Protein AF-A0A164MTR6-F1 (afdb_monomer)

Nearest PDB structures (foldseek):
  8bqs-assembly1_Dc  TM=1.940E-01  e=1.938E+00  Tetrahymena thermophila SB210
  8ux9-assembly1_B  TM=2.245E-01  e=4.369E+00  Escherichia coli B185
  7w5z-assembly1_c3  TM=2.120E-01  e=4.907E+00  Tetrahymena thermophila

pLDDT: mean 72.8, std 17.01, range [29.47, 95.06]

Secondary structure (DSSP, 8-state):
----TT---HHHHHHHHHHHHH--HHHHHHHHHTTPPPPPP--TTS-HHHHHHHHHHHHHHHHT-TTSSSPPGGGSSSS---HHHHHHHHHHHHHHHHHHHHHHHHHHHHHHHHHH-TT-EEEEEEETTTTEEEEEEET-SSHHHHHHHHHHHHHHHHHTT-

Solvent-accessible surface area (backbone atoms only — not comparable to full-atom values): 9786 Å² total; per-residue (Å²): 136,84,85,69,83,82,71,61,50,63,60,53,74,66,44,43,65,56,47,48,72,71,58,50,68,69,58,34,51,52,25,46,77,69,76,42,71,55,75,71,95,61,59,88,91,50,54,69,68,56,49,53,50,46,53,51,52,43,52,55,61,45,54,73,43,83,90,68,70,83,62,63,83,70,68,82,47,97,63,89,87,47,74,57,59,55,50,49,56,51,52,54,48,50,53,55,51,51,53,53,48,53,51,51,51,49,54,52,31,51,52,51,50,40,70,77,38,76,81,66,47,71,44,77,43,69,40,83,91,73,77,45,81,41,77,41,52,37,88,48,86,47,76,68,38,50,49,53,33,52,50,51,49,52,50,37,30,60,75,65,73,102

Organism: NCBI:txid1314777

Foldseek 3Di:
DDPDPPPPLVLCVPQVVVCQVLDDVVLQVVCVVVVHQGQDDDDPPDDSVVRLVSLVVSLVVRQVDPPRPDRQPPPVDPDDPDSNSSSVSSSVVVVVSSVVVVVVLQVQLVVVVCVVPVPWDKDWDQPPVVRDIDIFTPVDPDPVSSVVRVVSSVVSCVVVVD

Structure (mmCIF, N/CA/C/O backbone):
data_AF-A0A164MTR6-F1
#
_entry.id   AF-A0A164MTR6-F1
#
loop_
_atom_site.group_PDB
_atom_site.id
_atom_site.type_symbol
_atom_site.label_atom_id
_atom_site.label_alt_id
_atom_site.label_comp_id
_atom_site.label_asym_id
_atom_site.label_entity_id
_atom_site.label_seq_id
_atom_site.pdbx_PDB_ins_code
_atom_site.Cartn_x
_atom_site.Cartn_y
_atom_site.Cartn_z
_atom_site.occupancy
_atom_site.B_iso_or_equiv
_atom_site.auth_seq_id
_atom_site.auth_comp_id
_atom_site.auth_asym_id
_atom_site.auth_atom_id
_atom_site.pdbx_PDB_model_num
ATOM 1 N N . MET A 1 1 ? 27.091 -0.867 -30.595 1.00 34.88 1 MET A N 1
ATOM 2 C CA . MET A 1 1 ? 27.312 -0.744 -29.137 1.00 34.88 1 MET A CA 1
ATOM 3 C C . MET A 1 1 ? 26.240 -1.537 -28.415 1.00 34.88 1 MET A C 1
ATOM 5 O O . MET A 1 1 ? 25.059 -1.253 -28.569 1.00 34.88 1 MET A O 1
ATOM 9 N N . SER A 1 2 ? 26.660 -2.585 -27.719 1.00 29.47 2 SER A N 1
ATOM 10 C CA . SER A 1 2 ? 25.803 -3.609 -27.125 1.00 29.47 2 SER A CA 1
ATOM 11 C C . SER A 1 2 ? 25.183 -3.101 -25.819 1.00 29.47 2 SER A C 1
ATOM 13 O O . SER A 1 2 ? 25.903 -2.764 -24.882 1.00 29.47 2 SER A O 1
ATOM 15 N N . PHE A 1 3 ? 23.852 -3.034 -25.737 1.00 36.69 3 PHE A N 1
ATOM 16 C CA . PHE A 1 3 ? 23.152 -2.783 -24.474 1.00 36.69 3 PHE A CA 1
ATOM 17 C C . PHE A 1 3 ? 23.269 -4.033 -23.592 1.00 36.69 3 PHE A C 1
ATOM 19 O O . PHE A 1 3 ? 22.535 -5.002 -23.771 1.00 36.69 3 PHE A O 1
ATOM 26 N N . ASN A 1 4 ? 24.215 -4.029 -22.653 1.00 35.16 4 ASN A N 1
ATOM 27 C CA . ASN A 1 4 ? 24.396 -5.130 -21.713 1.00 35.16 4 ASN A CA 1
ATOM 28 C C . ASN A 1 4 ? 23.150 -5.315 -20.827 1.00 35.16 4 ASN A C 1
ATOM 30 O O . ASN A 1 4 ? 22.786 -4.449 -20.028 1.00 35.16 4 ASN A O 1
ATOM 34 N N . PHE A 1 5 ? 22.550 -6.504 -20.924 1.00 38.69 5 PHE A N 1
ATOM 35 C CA . PHE A 1 5 ? 21.408 -7.020 -20.153 1.00 38.69 5 PHE A CA 1
ATOM 36 C C . PHE A 1 5 ? 21.639 -7.098 -18.620 1.00 38.69 5 PHE A C 1
ATOM 38 O O . PHE A 1 5 ? 20.735 -7.481 -17.876 1.00 38.69 5 PHE A O 1
ATOM 45 N N . HIS A 1 6 ? 22.819 -6.714 -18.115 1.00 40.09 6 HIS A N 1
ATOM 46 C CA . HIS A 1 6 ? 23.179 -6.750 -16.690 1.00 40.09 6 HIS A CA 1
ATOM 47 C C . HIS A 1 6 ? 22.591 -5.597 -15.855 1.00 40.09 6 HIS A C 1
ATOM 49 O O . HIS A 1 6 ? 22.573 -5.679 -14.628 1.00 40.09 6 HIS A O 1
ATOM 55 N N . HIS A 1 7 ? 22.017 -4.570 -16.489 1.00 45.62 7 HIS A N 1
ATOM 56 C CA . HIS A 1 7 ? 21.289 -3.489 -15.814 1.00 45.62 7 HIS A CA 1
ATOM 57 C C . HIS A 1 7 ? 19.799 -3.794 -15.656 1.00 45.62 7 HIS A C 1
ATOM 59 O O . HIS A 1 7 ? 18.928 -3.000 -16.015 1.00 45.62 7 HIS A O 1
ATOM 65 N N . PHE A 1 8 ? 19.471 -4.932 -15.052 1.00 52.44 8 PHE A N 1
ATOM 66 C CA . PHE A 1 8 ? 18.197 -4.987 -14.346 1.00 52.44 8 PHE A CA 1
ATOM 67 C C . PHE A 1 8 ? 18.242 -3.857 -13.304 1.00 52.44 8 PHE A C 1
ATOM 69 O O . PHE A 1 8 ? 19.228 -3.806 -12.563 1.00 52.44 8 PHE A O 1
ATOM 76 N N . PRO A 1 9 ? 17.271 -2.927 -13.215 1.00 64.31 9 PRO A N 1
ATOM 77 C CA . PRO A 1 9 ? 17.307 -1.937 -12.152 1.00 64.31 9 PRO A CA 1
ATOM 78 C C . PRO A 1 9 ? 17.291 -2.725 -10.845 1.00 64.31 9 PRO A C 1
ATOM 80 O O . PRO A 1 9 ? 16.289 -3.359 -10.526 1.00 64.31 9 PRO A O 1
ATOM 83 N N . GLN A 1 10 ? 18.407 -2.754 -10.119 1.00 71.25 10 GLN A N 1
ATOM 84 C CA . GLN A 1 10 ? 18.539 -3.465 -8.842 1.00 71.25 10 GLN A CA 1
ATOM 85 C C . GLN A 1 10 ? 17.362 -3.132 -7.911 1.00 71.25 10 GLN A C 1
ATOM 87 O O . GLN A 1 10 ? 16.819 -4.001 -7.237 1.00 71.25 10 GLN A O 1
ATOM 92 N N . VAL A 1 11 ? 16.894 -1.888 -8.015 1.00 74.31 11 VAL A N 1
ATOM 93 C CA . VAL A 1 11 ? 15.675 -1.356 -7.411 1.00 74.31 11 VAL A CA 1
ATOM 94 C C . VAL A 1 11 ? 14.438 -2.215 -7.704 1.00 74.31 11 VAL A C 1
ATOM 96 O O . VAL A 1 11 ? 13.713 -2.550 -6.781 1.00 74.31 11 VAL A O 1
ATOM 99 N N . LEU A 1 12 ? 14.184 -2.618 -8.955 1.00 80.94 12 LEU A N 1
ATOM 100 C CA . LEU A 1 12 ? 13.053 -3.493 -9.290 1.00 80.94 12 LEU A CA 1
ATOM 101 C C . LEU A 1 12 ? 13.199 -4.873 -8.638 1.00 80.94 12 LEU A C 1
ATOM 103 O O . LEU A 1 12 ? 12.227 -5.360 -8.074 1.00 80.94 12 LEU A O 1
ATOM 107 N N . ARG A 1 13 ? 14.392 -5.491 -8.656 1.00 81.06 13 ARG A N 1
ATOM 108 C CA . ARG A 1 13 ? 14.593 -6.803 -7.998 1.00 81.06 13 ARG A CA 1
ATOM 109 C C . ARG A 1 13 ? 14.327 -6.732 -6.498 1.00 81.06 13 ARG A C 1
ATOM 111 O O . ARG A 1 13 ? 13.742 -7.652 -5.943 1.00 81.06 13 ARG A O 1
ATOM 118 N N . GLN A 1 14 ? 14.758 -5.648 -5.860 1.00 84.56 14 GLN A N 1
ATOM 119 C CA . GLN A 1 14 ? 14.650 -5.468 -4.415 1.00 84.56 14 GLN A CA 1
ATOM 120 C C . GLN A 1 14 ? 13.244 -5.042 -3.979 1.00 84.56 14 GLN A C 1
ATOM 122 O O . GLN A 1 14 ? 12.732 -5.535 -2.979 1.00 84.56 14 GLN A O 1
ATOM 127 N N . SER A 1 15 ? 12.611 -4.128 -4.713 1.00 89.44 15 SER A N 1
ATOM 128 C CA . SER A 1 15 ? 11.379 -3.472 -4.268 1.00 89.44 15 SER A CA 1
ATOM 129 C C . SER A 1 15 ? 10.103 -4.088 -4.841 1.00 89.44 15 SER A C 1
ATOM 131 O O . SER A 1 15 ? 9.064 -3.990 -4.194 1.00 89.44 15 SER A O 1
ATOM 133 N N . LEU A 1 16 ? 10.148 -4.744 -6.008 1.00 89.94 16 LEU A N 1
ATOM 134 C CA . LEU A 1 16 ? 8.953 -5.334 -6.625 1.00 89.94 16 LEU A CA 1
ATOM 135 C C . LEU A 1 16 ? 8.312 -6.459 -5.785 1.00 89.94 16 LEU A C 1
ATOM 137 O O . LEU A 1 16 ? 7.089 -6.451 -5.667 1.00 89.94 16 LEU A O 1
ATOM 141 N N . PRO A 1 17 ? 9.067 -7.370 -5.130 1.00 91.00 17 PRO A N 1
ATOM 142 C CA . PRO A 1 17 ? 8.457 -8.379 -4.260 1.00 91.00 17 PRO A CA 1
ATOM 143 C C . PRO A 1 17 ? 7.681 -7.759 -3.090 1.00 91.00 17 PRO A C 1
ATOM 145 O O . PRO A 1 17 ? 6.582 -8.199 -2.761 1.00 91.00 17 PRO A O 1
ATOM 148 N N . GLN A 1 18 ? 8.237 -6.707 -2.479 1.00 89.81 18 GLN A N 1
ATOM 149 C CA . GLN A 1 18 ? 7.559 -5.967 -1.416 1.00 89.81 18 GLN A CA 1
ATOM 150 C C . GLN A 1 18 ? 6.313 -5.255 -1.942 1.00 89.81 18 GLN A C 1
ATOM 152 O O . GLN A 1 18 ? 5.277 -5.262 -1.285 1.00 89.81 18 GLN A O 1
ATOM 157 N N . TYR A 1 19 ? 6.433 -4.640 -3.119 1.00 93.38 19 TYR A N 1
ATOM 158 C CA . TYR A 1 19 ? 5.343 -3.941 -3.779 1.00 93.38 19 TYR A CA 1
ATOM 159 C C . TYR A 1 19 ? 4.148 -4.862 -4.019 1.00 93.38 19 TYR A C 1
ATOM 161 O O . TYR A 1 19 ? 3.046 -4.523 -3.613 1.00 93.38 19 TYR A O 1
ATOM 169 N N . GLU A 1 20 ? 4.372 -6.038 -4.610 1.00 92.06 20 GLU A N 1
ATOM 170 C CA . GLU A 1 20 ? 3.322 -7.039 -4.847 1.00 92.06 20 GLU A CA 1
ATOM 171 C C . GLU A 1 20 ? 2.592 -7.442 -3.575 1.00 92.06 20 GLU A C 1
ATOM 173 O O . GLU A 1 20 ? 1.372 -7.555 -3.574 1.00 92.06 20 GLU A O 1
ATOM 178 N N . ARG A 1 21 ? 3.345 -7.668 -2.495 1.00 91.19 21 ARG A N 1
ATOM 179 C CA . ARG A 1 21 ? 2.783 -8.099 -1.215 1.00 91.19 21 ARG A CA 1
ATOM 180 C C . ARG A 1 21 ? 1.910 -7.024 -0.572 1.00 91.19 21 ARG A C 1
ATOM 182 O O . ARG A 1 21 ? 0.917 -7.348 0.069 1.00 91.19 21 ARG A O 1
ATOM 189 N N . ASP A 1 22 ? 2.321 -5.766 -0.688 1.00 90.06 22 ASP A N 1
ATOM 190 C CA . ASP A 1 22 ? 1.651 -4.639 -0.038 1.00 90.06 22 ASP A CA 1
ATOM 191 C C . ASP A 1 22 ? 0.566 -3.998 -0.917 1.00 90.06 22 ASP A C 1
ATOM 193 O O . ASP A 1 22 ? -0.281 -3.253 -0.415 1.00 90.06 22 ASP A O 1
ATOM 197 N N . TYR A 1 23 ? 0.600 -4.244 -2.227 1.00 92.25 23 TYR A N 1
ATOM 198 C CA . TYR A 1 23 ? -0.405 -3.765 -3.162 1.00 92.25 23 TYR A CA 1
ATOM 199 C C . TYR A 1 23 ? -1.756 -4.424 -2.870 1.00 92.25 23 TYR A C 1
ATOM 201 O O . TYR A 1 23 ? -1.852 -5.624 -2.632 1.00 92.25 23 TYR A O 1
ATOM 209 N N . SER A 1 24 ? -2.822 -3.627 -2.902 1.00 92.00 24 SER A N 1
ATOM 210 C CA . SER A 1 24 ? -4.193 -4.115 -2.748 1.00 92.00 24 SER A CA 1
ATOM 211 C C . SER A 1 24 ? -5.165 -3.254 -3.545 1.00 92.00 24 SER A C 1
ATOM 213 O O . SER A 1 24 ? -4.954 -2.050 -3.720 1.00 92.00 24 SER A O 1
ATOM 215 N N . GLU A 1 25 ? -6.263 -3.853 -3.997 1.00 92.62 25 GLU A N 1
ATOM 216 C CA . GLU A 1 25 ? -7.342 -3.125 -4.673 1.00 92.62 25 GLU A CA 1
ATOM 217 C C . GLU A 1 25 ? -7.997 -2.104 -3.732 1.00 92.62 25 GLU A C 1
ATOM 219 O O . GLU A 1 25 ? -8.231 -0.964 -4.133 1.00 92.62 25 GLU A O 1
ATOM 224 N N . ALA A 1 26 ? -8.133 -2.443 -2.445 1.00 90.44 26 ALA A N 1
ATOM 225 C CA . ALA A 1 26 ? -8.617 -1.538 -1.401 1.00 90.44 26 ALA A CA 1
ATOM 226 C C . ALA A 1 26 ? -7.785 -0.244 -1.289 1.00 90.44 26 ALA A C 1
ATOM 228 O O . ALA A 1 26 ? -8.342 0.847 -1.126 1.00 90.44 26 ALA A O 1
ATOM 229 N N . LEU A 1 27 ? -6.453 -0.326 -1.428 1.00 92.81 27 LEU A N 1
ATOM 230 C CA . LEU A 1 27 ? -5.596 0.863 -1.491 1.00 92.81 27 LEU A CA 1
ATOM 231 C C . LEU A 1 27 ? -5.972 1.741 -2.690 1.00 92.81 27 LEU A C 1
ATOM 233 O O . LEU A 1 27 ? -6.055 2.963 -2.561 1.00 92.81 27 LEU A O 1
ATOM 237 N N . ASN A 1 28 ? -6.184 1.137 -3.858 1.00 94.12 28 ASN A N 1
ATOM 238 C CA . ASN A 1 28 ? -6.516 1.865 -5.077 1.00 94.12 28 ASN A CA 1
ATOM 239 C C . ASN A 1 28 ? -7.911 2.487 -5.035 1.00 94.12 28 ASN A C 1
ATOM 241 O O . ASN A 1 28 ? -8.065 3.632 -5.460 1.00 94.12 28 ASN A O 1
ATOM 245 N N . GLU A 1 29 ? -8.896 1.801 -4.466 1.00 93.94 29 GLU A N 1
ATOM 246 C CA . GLU A 1 29 ? -10.206 2.386 -4.195 1.00 93.94 29 GLU A CA 1
ATOM 247 C C . GLU A 1 29 ? -10.099 3.583 -3.253 1.00 93.94 29 GLU A C 1
ATOM 249 O O . GLU A 1 29 ? -10.647 4.650 -3.535 1.00 93.94 29 GLU A O 1
ATOM 254 N N . TRP A 1 30 ? -9.348 3.445 -2.156 1.00 93.19 30 TRP A N 1
ATOM 255 C CA . TRP A 1 30 ? -9.114 4.546 -1.228 1.00 93.19 30 TRP A CA 1
ATOM 256 C C . TRP A 1 30 ? -8.423 5.723 -1.920 1.00 93.19 30 TRP A C 1
ATOM 258 O O . TRP A 1 30 ? -8.847 6.870 -1.755 1.00 93.19 30 TRP A O 1
ATOM 268 N N . LEU A 1 31 ? -7.402 5.462 -2.742 1.00 91.25 31 LEU A N 1
ATOM 269 C CA . LEU A 1 31 ? -6.759 6.491 -3.551 1.00 91.25 31 LEU A CA 1
ATOM 270 C C . LEU A 1 31 ? -7.778 7.160 -4.474 1.00 91.25 31 LEU A C 1
ATOM 272 O O . LEU A 1 31 ? -7.836 8.385 -4.504 1.00 91.25 31 LEU A O 1
ATOM 276 N N . HIS A 1 32 ? -8.610 6.397 -5.178 1.00 90.44 32 HIS A N 1
ATOM 277 C CA . HIS A 1 32 ? -9.625 6.938 -6.076 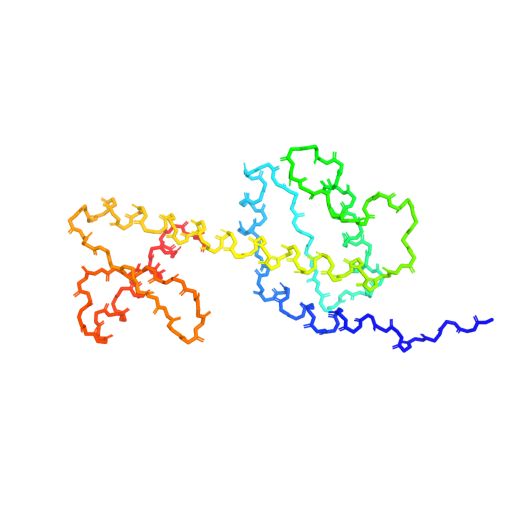1.00 90.44 32 HIS A CA 1
ATOM 278 C C . HIS A 1 32 ? -10.627 7.845 -5.341 1.00 90.44 32 HIS A C 1
ATOM 280 O O . HIS A 1 32 ? -10.796 9.002 -5.736 1.00 90.44 32 HIS A O 1
ATOM 286 N N . ARG A 1 33 ? -11.197 7.382 -4.217 1.00 90.12 33 ARG A N 1
ATOM 287 C CA . ARG A 1 33 ? -12.135 8.152 -3.371 1.00 90.12 33 ARG A CA 1
ATOM 288 C C . ARG A 1 33 ? -11.516 9.455 -2.856 1.00 90.12 33 ARG A C 1
ATOM 290 O O . ARG A 1 33 ? -12.164 10.495 -2.863 1.00 90.12 33 ARG A O 1
ATOM 297 N N . ASN A 1 34 ? -10.229 9.437 -2.507 1.00 87.94 34 ASN A N 1
ATOM 298 C CA . ASN A 1 34 ? -9.479 10.625 -2.079 1.00 87.94 34 ASN A CA 1
ATOM 299 C C . ASN A 1 34 ? -8.978 11.486 -3.251 1.00 87.94 34 ASN A C 1
ATOM 301 O O . ASN A 1 34 ? -8.079 12.314 -3.085 1.00 87.94 34 ASN A O 1
ATOM 305 N N . ARG A 1 35 ? -9.504 11.271 -4.465 1.00 86.06 35 ARG A N 1
ATOM 306 C CA . ARG A 1 35 ? -9.079 11.943 -5.700 1.00 86.06 35 ARG A CA 1
ATOM 307 C C . ARG A 1 35 ? -7.564 11.861 -5.886 1.00 86.06 35 ARG A C 1
ATOM 309 O O . ARG A 1 35 ? -6.945 12.813 -6.372 1.00 86.06 35 ARG A O 1
ATOM 316 N N . ARG A 1 36 ? -6.961 10.723 -5.507 1.00 86.19 36 ARG A N 1
ATOM 317 C CA . ARG A 1 36 ? -5.547 10.333 -5.653 1.00 86.19 36 ARG A CA 1
ATOM 318 C C . ARG A 1 36 ? -5.291 9.510 -6.935 1.00 86.19 36 ARG A C 1
ATOM 320 O O . ARG A 1 36 ? -6.219 9.107 -7.626 1.00 86.19 36 ARG A O 1
ATOM 327 N N . GLN A 1 37 ? -4.034 9.447 -7.392 1.00 88.44 37 GLN A N 1
ATOM 328 C CA . GLN A 1 37 ? -3.658 8.741 -8.623 1.00 88.44 37 GLN A CA 1
ATOM 329 C C . GLN A 1 37 ? -3.496 7.301 -8.187 1.00 88.44 37 GLN A C 1
ATOM 331 O O . GLN A 1 37 ? -2.722 7.045 -7.268 1.00 88.44 37 GLN A O 1
ATOM 336 N N . VAL A 1 38 ? -4.256 6.408 -8.807 1.00 91.69 38 VAL A N 1
ATOM 337 C CA . VAL A 1 38 ? -4.200 4.981 -8.499 1.00 91.69 38 VAL A CA 1
ATOM 338 C C . VAL A 1 38 ? -2.839 4.420 -8.882 1.00 91.69 38 VAL A C 1
ATOM 340 O O . VAL A 1 38 ? -2.248 4.840 -9.881 1.00 91.69 38 VAL A O 1
ATOM 343 N N . MET A 1 39 ? -2.346 3.500 -8.067 1.00 93.38 39 MET A N 1
ATOM 344 C CA . MET A 1 39 ? -1.093 2.799 -8.285 1.00 93.38 39 MET A CA 1
ATOM 345 C C . MET A 1 39 ? -1.293 1.701 -9.343 1.00 93.38 39 MET A C 1
ATOM 347 O O . MET A 1 39 ? -2.322 1.020 -9.323 1.00 93.38 39 MET A O 1
ATOM 351 N N . PRO A 1 40 ? -0.352 1.520 -10.282 1.00 95.06 40 PRO A N 1
ATOM 352 C CA . PRO A 1 40 ? -0.460 0.470 -11.291 1.00 95.06 40 PRO A CA 1
ATOM 353 C C . PRO A 1 40 ? -0.249 -0.913 -10.663 1.00 95.06 40 PRO A C 1
ATOM 355 O O . PRO A 1 40 ? 0.676 -1.067 -9.884 1.00 95.06 40 PRO A O 1
ATOM 358 N N . ASP A 1 41 ? -1.021 -1.933 -11.040 1.00 94.12 41 ASP A N 1
ATOM 359 C CA . ASP A 1 41 ? -0.684 -3.318 -10.664 1.00 94.12 41 ASP A CA 1
ATOM 360 C C . ASP A 1 41 ? 0.652 -3.715 -11.325 1.00 94.12 41 ASP A C 1
ATOM 362 O O . ASP A 1 41 ? 0.788 -3.654 -12.553 1.00 94.12 41 ASP A O 1
ATOM 366 N N . LEU A 1 42 ? 1.646 -4.090 -10.516 1.00 93.06 42 LEU A N 1
ATOM 367 C CA . LEU A 1 42 ? 2.960 -4.548 -10.963 1.00 93.06 42 LEU A CA 1
ATOM 368 C C . LEU A 1 42 ? 3.203 -5.958 -10.437 1.00 93.06 42 LEU A C 1
ATOM 370 O O . LEU A 1 42 ? 3.052 -6.210 -9.245 1.00 93.06 42 LEU A O 1
ATOM 374 N N . ARG A 1 43 ? 3.653 -6.851 -11.322 1.00 89.75 43 ARG A N 1
ATOM 375 C CA . ARG A 1 43 ? 3.925 -8.255 -11.000 1.00 89.75 43 ARG A CA 1
ATOM 376 C C . ARG A 1 43 ? 5.278 -8.699 -11.542 1.00 89.75 43 ARG A C 1
ATOM 378 O O . ARG A 1 43 ? 5.700 -8.257 -12.608 1.00 89.75 43 ARG A O 1
ATOM 385 N N . ARG A 1 44 ? 5.914 -9.648 -10.863 1.00 86.12 44 ARG A N 1
ATOM 386 C CA . ARG A 1 44 ? 7.207 -10.269 -11.176 1.00 86.12 44 ARG A CA 1
ATOM 387 C C . ARG A 1 44 ? 7.149 -11.037 -12.486 1.00 86.12 44 ARG A C 1
ATOM 389 O O . ARG A 1 44 ? 8.157 -11.123 -13.172 1.00 86.12 44 ARG A O 1
ATOM 396 N N . GLY A 1 45 ? 5.967 -11.536 -12.854 1.00 85.62 45 GLY A N 1
ATOM 397 C CA . GLY A 1 45 ? 5.712 -12.153 -14.156 1.00 85.62 45 GLY A CA 1
ATOM 398 C C . GLY A 1 45 ? 5.666 -11.163 -15.328 1.00 85.62 45 GLY A C 1
ATOM 399 O O . GLY A 1 45 ? 5.612 -11.586 -16.478 1.00 85.62 45 GLY A O 1
ATOM 400 N N . TYR A 1 46 ? 5.669 -9.846 -15.085 1.00 89.69 46 TYR A N 1
ATOM 401 C CA . TYR A 1 46 ? 5.709 -8.853 -16.158 1.00 89.69 46 TYR A CA 1
ATOM 402 C C . TYR A 1 46 ? 7.135 -8.619 -16.657 1.00 89.69 46 TYR A C 1
ATOM 404 O O . TYR A 1 46 ? 8.095 -8.596 -15.890 1.00 89.69 46 TYR A O 1
ATOM 412 N N . SER A 1 47 ? 7.265 -8.348 -17.958 1.00 88.19 47 SER A N 1
ATOM 413 C CA . SER A 1 47 ? 8.542 -7.919 -18.528 1.00 88.19 47 SER A CA 1
ATOM 414 C C . SER A 1 47 ? 8.993 -6.582 -17.929 1.00 88.19 47 SER A C 1
ATOM 416 O O . SER A 1 47 ? 8.173 -5.705 -17.638 1.00 88.19 47 SER A O 1
ATOM 418 N N . VAL A 1 48 ? 10.309 -6.386 -17.799 1.00 84.19 48 VAL A N 1
ATOM 419 C CA . VAL A 1 48 ? 10.901 -5.137 -17.281 1.00 84.19 48 VAL A CA 1
ATOM 420 C C . VAL A 1 48 ? 10.363 -3.921 -18.038 1.00 84.19 48 VAL A C 1
ATOM 422 O O . VAL A 1 48 ? 9.935 -2.944 -17.428 1.00 84.19 48 VAL A O 1
ATOM 425 N N . THR A 1 49 ? 10.286 -4.004 -19.367 1.00 85.75 49 THR A N 1
ATOM 426 C CA . THR A 1 49 ? 9.729 -2.948 -20.222 1.00 85.75 49 THR A CA 1
ATOM 427 C C . THR A 1 49 ? 8.283 -2.610 -19.865 1.00 85.75 49 THR A C 1
ATOM 429 O O . THR A 1 49 ? 7.919 -1.432 -19.821 1.00 85.75 49 THR A O 1
ATOM 432 N N . ARG A 1 50 ? 7.449 -3.619 -19.579 1.00 90.69 50 ARG A N 1
ATOM 433 C CA . ARG A 1 50 ? 6.055 -3.420 -19.162 1.00 90.69 50 ARG A CA 1
ATOM 434 C C . ARG A 1 50 ? 5.984 -2.729 -17.803 1.00 90.69 50 ARG A C 1
ATOM 436 O O . ARG A 1 50 ? 5.263 -1.742 -17.677 1.00 90.69 50 ARG A O 1
ATOM 443 N N . VAL A 1 51 ? 6.764 -3.187 -16.825 1.00 89.56 51 VAL A N 1
ATOM 444 C CA . VAL A 1 51 ? 6.829 -2.576 -15.486 1.00 89.56 51 VAL A CA 1
ATOM 445 C C . VAL A 1 51 ? 7.260 -1.109 -15.572 1.00 89.56 51 VAL A C 1
ATOM 447 O O . VAL A 1 51 ? 6.573 -0.228 -15.057 1.00 89.56 51 VAL A O 1
ATOM 450 N N . LEU A 1 52 ? 8.342 -0.818 -16.299 1.00 86.56 52 LEU A N 1
ATOM 451 C CA . LEU A 1 52 ? 8.838 0.548 -16.486 1.00 86.56 52 LEU A CA 1
ATOM 452 C C . LEU A 1 52 ? 7.814 1.445 -17.194 1.00 86.56 52 LEU A C 1
ATOM 454 O O . LEU A 1 52 ? 7.649 2.605 -16.815 1.00 86.56 52 LEU A O 1
ATOM 458 N N . ARG A 1 53 ? 7.093 0.919 -18.194 1.00 88.75 53 ARG A N 1
ATOM 459 C CA . ARG A 1 53 ? 6.018 1.649 -18.882 1.00 88.75 53 ARG A CA 1
ATOM 460 C C . ARG A 1 53 ? 4.894 2.027 -17.917 1.00 88.75 53 ARG A C 1
ATOM 462 O O . ARG A 1 53 ? 4.464 3.177 -17.925 1.00 88.75 53 ARG A O 1
ATOM 469 N N . LEU A 1 54 ? 4.446 1.091 -17.082 1.00 92.50 54 LEU A N 1
ATOM 470 C CA . LEU A 1 54 ? 3.382 1.323 -16.102 1.00 92.50 54 LEU A CA 1
ATOM 471 C C . LEU A 1 54 ? 3.788 2.363 -15.051 1.00 92.50 54 LEU A C 1
ATOM 473 O O . LEU A 1 54 ? 3.036 3.307 -14.803 1.00 92.50 54 LEU A O 1
ATOM 477 N N . ILE A 1 55 ? 5.005 2.254 -14.506 1.00 90.19 55 ILE A N 1
ATOM 478 C CA . ILE A 1 55 ? 5.555 3.253 -13.579 1.00 90.19 55 ILE A CA 1
ATOM 479 C C . ILE A 1 55 ? 5.596 4.634 -14.248 1.00 90.19 55 ILE A C 1
ATOM 481 O O . ILE A 1 55 ? 5.152 5.624 -13.668 1.00 90.19 55 ILE A O 1
ATOM 485 N N . ARG A 1 56 ? 6.060 4.714 -15.499 1.00 86.31 56 ARG A N 1
ATOM 486 C CA . ARG A 1 56 ? 6.137 5.980 -16.237 1.00 86.31 56 ARG A CA 1
ATOM 487 C C . ARG A 1 56 ? 4.767 6.628 -16.440 1.00 86.31 56 ARG A C 1
ATOM 489 O O . ARG A 1 56 ? 4.637 7.842 -16.280 1.00 86.31 56 ARG A O 1
ATOM 496 N N . VAL A 1 57 ? 3.753 5.839 -16.798 1.00 87.88 57 VAL A N 1
ATOM 497 C CA . VAL A 1 57 ? 2.369 6.322 -16.945 1.00 87.88 57 VAL A CA 1
ATOM 498 C C . VAL A 1 57 ? 1.848 6.858 -15.612 1.00 87.88 57 VAL A C 1
ATOM 500 O O . VAL A 1 57 ? 1.282 7.952 -15.581 1.00 87.88 57 VAL A O 1
ATOM 503 N N . TYR A 1 58 ? 2.099 6.144 -14.512 1.00 89.69 58 TYR A N 1
ATOM 504 C CA . TYR A 1 58 ? 1.726 6.591 -13.172 1.00 89.69 58 TYR A CA 1
ATOM 505 C C . TYR A 1 58 ? 2.363 7.936 -12.805 1.00 89.69 58 TYR A C 1
ATOM 507 O O . TYR A 1 58 ? 1.645 8.853 -12.402 1.00 89.69 58 TYR A O 1
ATOM 515 N N . VAL A 1 59 ? 3.684 8.079 -12.967 1.00 84.19 59 VAL A N 1
ATOM 516 C CA . VAL A 1 59 ? 4.394 9.308 -12.576 1.00 84.19 59 VAL A CA 1
ATOM 517 C C . VAL A 1 59 ? 3.881 10.508 -13.374 1.00 84.19 59 VAL A C 1
ATOM 519 O O . VAL A 1 59 ? 3.487 11.511 -12.778 1.00 84.19 59 VAL A O 1
ATOM 522 N N . ARG A 1 60 ? 3.755 10.366 -14.702 1.00 82.69 60 ARG A N 1
ATOM 523 C CA . ARG A 1 60 ? 3.170 11.403 -15.570 1.00 82.69 60 ARG A CA 1
ATOM 524 C C . ARG A 1 60 ? 1.751 11.775 -15.139 1.00 82.69 60 ARG A C 1
ATOM 526 O O . ARG A 1 60 ? 1.421 12.951 -15.017 1.00 82.69 60 ARG A O 1
ATOM 533 N N . GLY A 1 61 ? 0.901 10.778 -14.897 1.00 84.88 61 GLY A N 1
ATOM 534 C CA . GLY A 1 61 ? -0.480 11.000 -14.466 1.00 84.88 61 GLY A CA 1
ATOM 535 C C . GLY A 1 61 ? -0.572 11.696 -13.108 1.00 84.88 61 GLY A C 1
ATOM 536 O O . GLY A 1 61 ? -1.438 12.544 -12.903 1.00 84.88 61 GLY A O 1
ATOM 537 N N . ARG A 1 62 ? 0.334 11.380 -12.177 1.00 83.00 62 ARG A N 1
ATOM 538 C CA . ARG A 1 62 ? 0.384 12.004 -10.854 1.00 83.00 62 ARG A CA 1
ATOM 539 C C . ARG A 1 62 ? 0.810 13.467 -10.929 1.00 83.00 62 ARG A C 1
ATOM 541 O O . ARG A 1 62 ? 0.144 14.299 -10.320 1.00 83.00 62 ARG A O 1
ATOM 548 N N . ASN A 1 63 ? 1.895 13.769 -11.633 1.00 79.69 63 ASN A N 1
ATOM 549 C CA . ASN A 1 63 ? 2.477 15.109 -11.654 1.00 79.69 63 ASN A CA 1
ATOM 550 C C . ASN A 1 63 ? 1.647 16.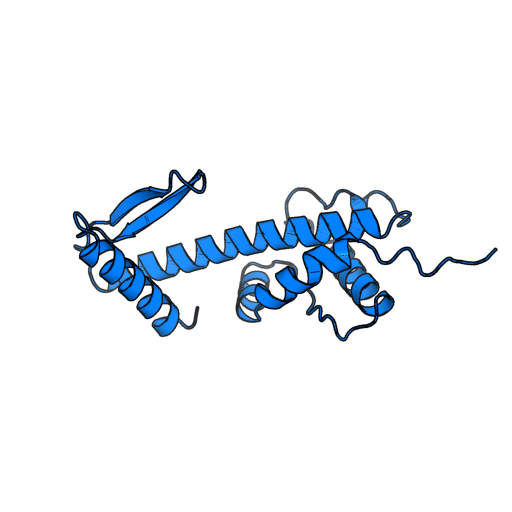123 -12.457 1.00 79.69 63 ASN A C 1
ATOM 552 O O . ASN A 1 63 ? 1.658 17.313 -12.142 1.00 79.69 63 ASN A O 1
ATOM 556 N N . ARG A 1 64 ? 0.845 15.646 -13.420 1.00 78.88 64 ARG A N 1
ATOM 557 C CA . ARG A 1 64 ? -0.167 16.457 -14.117 1.00 78.88 64 ARG A CA 1
ATOM 558 C C . ARG A 1 64 ? -1.293 16.959 -13.208 1.00 78.88 64 ARG A C 1
ATOM 560 O O . ARG A 1 64 ? -1.999 17.889 -13.581 1.00 78.88 64 ARG A O 1
ATOM 567 N N . ARG A 1 65 ? -1.506 16.358 -12.032 1.00 74.44 65 ARG A N 1
ATOM 568 C CA . ARG A 1 65 ? -2.580 16.765 -11.114 1.00 74.44 65 ARG A CA 1
ATOM 569 C C . ARG A 1 65 ? -2.068 17.827 -10.136 1.00 74.44 65 ARG A C 1
ATOM 571 O O . ARG A 1 65 ? -1.244 17.530 -9.278 1.00 74.44 65 ARG A O 1
ATOM 578 N N . LEU A 1 66 ? -2.615 19.040 -10.232 1.00 58.84 66 LEU A N 1
ATOM 579 C CA . LEU A 1 66 ? -2.178 20.229 -9.482 1.00 58.84 66 LEU A CA 1
ATOM 580 C C . LEU A 1 66 ? -2.427 20.149 -7.958 1.00 58.84 66 LEU A C 1
ATOM 582 O O . LEU A 1 66 ? -1.677 20.728 -7.182 1.00 58.84 66 LEU A O 1
ATOM 586 N N . ASN A 1 67 ? -3.403 19.356 -7.499 1.00 59.38 67 ASN A N 1
ATOM 587 C CA . ASN A 1 67 ? -3.858 19.344 -6.094 1.00 59.38 67 ASN A CA 1
ATOM 588 C C . ASN A 1 67 ? -3.137 18.321 -5.183 1.00 59.38 67 ASN A C 1
ATOM 590 O O . ASN A 1 67 ? -3.745 17.774 -4.265 1.00 59.38 67 ASN A O 1
ATOM 594 N N . ARG A 1 68 ? -1.879 17.947 -5.465 1.00 54.41 68 ARG A N 1
ATOM 595 C CA . ARG A 1 68 ? -1.253 16.725 -4.894 1.00 54.41 68 ARG A CA 1
ATOM 596 C C . ARG A 1 68 ? 0.027 16.932 -4.076 1.00 54.41 68 ARG A C 1
ATOM 598 O O . ARG A 1 68 ? 0.670 15.941 -3.716 1.00 54.41 68 ARG A O 1
ATOM 605 N N . GLY A 1 69 ? 0.368 18.175 -3.746 1.00 59.06 69 GLY A N 1
ATOM 606 C CA . GLY A 1 69 ? 1.616 18.522 -3.058 1.00 59.06 69 GLY A CA 1
ATOM 607 C C . GLY A 1 69 ? 2.827 18.529 -4.000 1.00 59.06 69 GLY A C 1
ATOM 608 O O . GLY A 1 69 ? 2.667 18.626 -5.216 1.00 59.06 69 GLY A O 1
ATOM 609 N N . ARG A 1 70 ? 4.044 18.437 -3.440 1.00 62.84 70 ARG A N 1
ATOM 610 C CA . ARG A 1 70 ? 5.314 18.468 -4.194 1.00 62.84 70 ARG A CA 1
ATOM 611 C C . ARG A 1 70 ? 5.298 17.442 -5.337 1.00 62.84 70 ARG A C 1
ATOM 613 O O . ARG A 1 70 ? 5.050 16.256 -5.099 1.00 62.84 70 ARG A O 1
ATOM 620 N N . ARG A 1 71 ? 5.564 17.903 -6.569 1.00 66.62 71 ARG A N 1
ATOM 621 C CA . ARG A 1 71 ? 5.743 17.028 -7.740 1.00 66.62 71 ARG A CA 1
ATOM 622 C C . ARG A 1 71 ? 6.851 16.022 -7.449 1.00 66.62 71 ARG A C 1
ATOM 624 O O . ARG A 1 71 ? 7.829 16.356 -6.780 1.00 66.62 71 ARG A O 1
ATOM 631 N N . MET A 1 72 ? 6.700 14.803 -7.962 1.00 71.31 72 MET A N 1
ATOM 632 C CA . MET A 1 72 ? 7.846 13.902 -8.040 1.00 71.31 72 MET A CA 1
ATOM 633 C 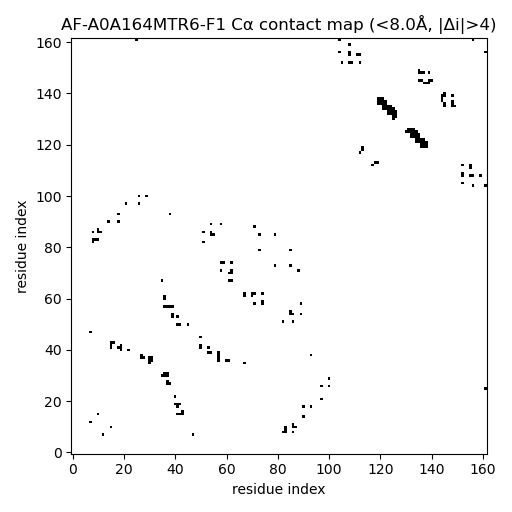C . MET A 1 72 ? 8.907 14.625 -8.869 1.00 71.31 72 MET A C 1
ATOM 635 O O . MET A 1 72 ? 8.583 15.151 -9.938 1.00 71.31 72 MET A O 1
ATOM 639 N N . THR A 1 73 ? 10.127 14.713 -8.339 1.00 57.75 73 THR A N 1
ATOM 640 C CA . THR A 1 73 ? 11.237 15.538 -8.852 1.00 57.75 73 THR A CA 1
ATOM 641 C C . THR A 1 73 ? 11.521 15.281 -10.335 1.00 57.75 73 THR A C 1
ATOM 643 O O . THR A 1 73 ? 12.105 16.107 -11.023 1.00 57.75 73 THR A O 1
ATOM 646 N N . LEU A 1 74 ? 11.061 14.139 -10.841 1.00 53.03 74 LEU A N 1
ATOM 647 C CA . LEU A 1 74 ? 11.256 13.644 -12.193 1.00 53.03 74 LEU A CA 1
ATOM 648 C C . LEU A 1 74 ? 10.297 14.185 -13.271 1.00 53.03 74 LEU A C 1
ATOM 650 O O . LEU A 1 74 ? 10.505 13.846 -14.431 1.00 53.03 74 LEU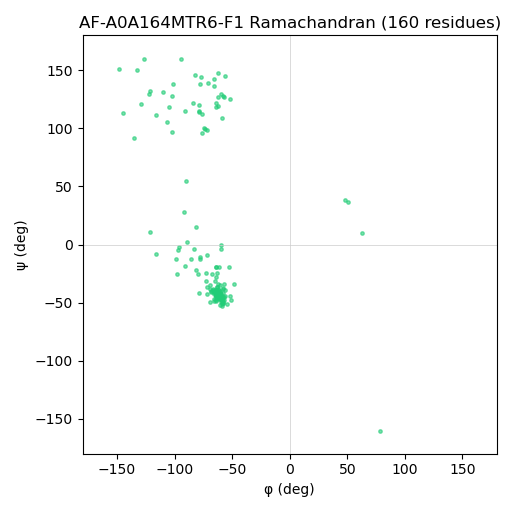 A O 1
ATOM 654 N N . ASP A 1 75 ? 9.279 15.003 -12.959 1.00 46.09 75 ASP A N 1
ATOM 655 C CA . ASP A 1 75 ? 8.451 15.627 -14.024 1.00 46.09 75 ASP A CA 1
ATOM 656 C C . ASP A 1 75 ? 9.067 16.875 -14.649 1.00 46.09 75 ASP A C 1
ATOM 658 O O . ASP A 1 75 ? 8.670 17.258 -15.744 1.00 46.09 75 ASP A O 1
ATOM 662 N N . SER A 1 76 ? 9.989 17.549 -13.958 1.00 45.88 76 SER A N 1
ATOM 663 C CA . SER A 1 76 ? 10.575 18.801 -14.452 1.00 45.88 76 SER A CA 1
ATOM 664 C C . SER A 1 76 ? 11.638 18.588 -15.531 1.00 45.88 76 SER A C 1
ATOM 666 O O . SER A 1 76 ? 12.028 19.544 -16.188 1.00 45.88 76 SER A O 1
ATOM 668 N N . ALA A 1 77 ? 12.100 17.351 -15.732 1.00 43.44 77 ALA A N 1
ATOM 669 C CA . ALA A 1 77 ? 13.020 16.992 -16.801 1.00 43.44 77 ALA A CA 1
ATOM 670 C C . ALA A 1 77 ? 12.253 16.204 -17.870 1.00 43.44 77 ALA A C 1
ATOM 672 O O . ALA A 1 77 ? 11.938 15.029 -17.695 1.00 43.44 77 ALA A O 1
ATOM 673 N N . GLU A 1 78 ? 11.958 16.833 -19.006 1.00 44.88 78 GLU A N 1
ATOM 674 C CA . GLU A 1 78 ? 11.177 16.252 -20.109 1.00 44.88 78 GLU A CA 1
ATOM 675 C C . GLU A 1 78 ? 11.790 14.970 -20.729 1.00 44.88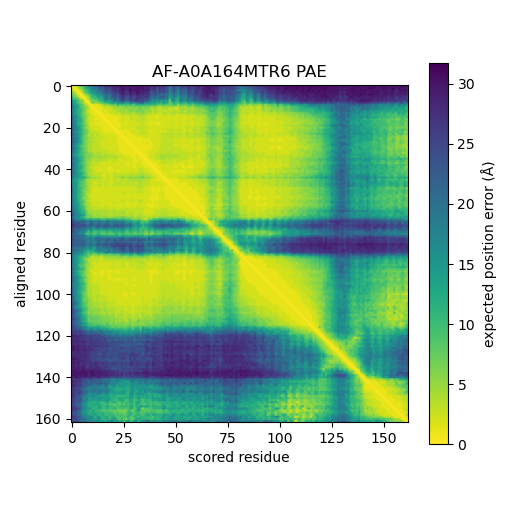 78 GLU A C 1
ATOM 677 O O . GLU A 1 78 ? 11.165 14.307 -21.563 1.00 44.88 78 GLU A O 1
ATOM 682 N N . ARG A 1 79 ? 12.987 14.545 -20.294 1.00 47.50 79 ARG A N 1
ATOM 683 C CA . ARG A 1 79 ? 13.684 13.338 -20.758 1.00 47.50 79 ARG A CA 1
ATOM 684 C C . ARG A 1 79 ? 14.133 12.457 -19.586 1.00 47.50 79 ARG A C 1
ATOM 686 O O . ARG A 1 79 ? 14.924 12.851 -18.738 1.00 47.50 79 ARG A O 1
ATOM 693 N N . TRP A 1 80 ? 13.645 11.216 -19.566 1.00 55.84 80 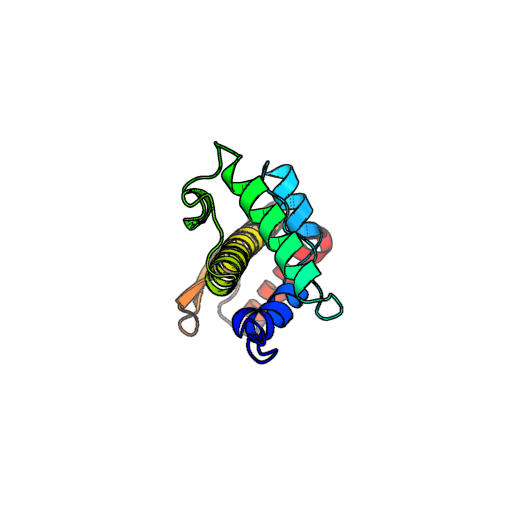TRP A N 1
ATOM 694 C CA . TRP A 1 80 ? 14.016 10.208 -18.570 1.00 55.84 80 TRP A CA 1
ATOM 695 C C . TRP A 1 80 ? 15.406 9.652 -18.901 1.00 55.84 80 TRP A C 1
ATOM 697 O O . TRP A 1 80 ? 15.519 8.752 -19.729 1.00 55.84 80 TRP A O 1
ATOM 707 N N . HIS A 1 81 ? 16.462 10.184 -18.285 1.00 54.00 81 HIS A N 1
ATOM 708 C CA . HIS A 1 81 ? 17.832 9.695 -18.506 1.00 54.00 81 HIS A CA 1
ATOM 709 C C . HIS A 1 81 ? 18.215 8.508 -17.604 1.00 54.00 81 HIS A C 1
ATOM 711 O O . HIS A 1 81 ? 19.202 7.833 -17.878 1.00 54.00 81 HIS A O 1
ATOM 717 N N . SER A 1 82 ? 17.420 8.190 -16.568 1.00 72.38 82 SER A N 1
ATOM 718 C CA . SER A 1 82 ? 17.684 7.052 -15.674 1.00 72.38 82 SER A CA 1
ATOM 719 C C . SER A 1 82 ? 16.411 6.350 -15.186 1.00 72.38 82 SER A C 1
ATOM 721 O O . SER A 1 82 ? 15.638 6.887 -14.387 1.00 72.38 82 SER A O 1
ATOM 723 N N . TYR A 1 83 ? 16.219 5.096 -15.611 1.00 72.94 83 TYR A N 1
ATOM 724 C CA . TYR A 1 83 ? 15.162 4.215 -15.096 1.00 72.94 83 TYR A CA 1
ATOM 725 C C . TYR A 1 83 ? 15.322 3.907 -13.598 1.00 72.94 83 TYR A C 1
ATOM 727 O O . TYR A 1 83 ? 14.334 3.619 -12.923 1.00 72.94 83 TYR A O 1
ATOM 735 N N . VAL A 1 84 ? 16.544 4.001 -13.063 1.00 77.12 84 VAL A N 1
ATOM 736 C CA . VAL A 1 84 ? 16.840 3.755 -11.644 1.00 77.12 84 VAL A CA 1
ATOM 737 C C . VAL A 1 84 ? 16.174 4.810 -10.765 1.00 77.12 84 VAL A C 1
ATOM 739 O O . VAL A 1 84 ? 15.485 4.452 -9.811 1.00 77.12 84 VAL A O 1
ATOM 742 N N . THR A 1 85 ? 16.319 6.094 -11.104 1.00 77.00 85 THR A N 1
ATOM 743 C CA . THR A 1 85 ? 15.728 7.192 -10.325 1.00 77.00 85 THR A CA 1
ATOM 744 C C . THR A 1 85 ? 14.202 7.137 -10.369 1.00 77.00 85 THR A C 1
ATOM 746 O O . THR A 1 85 ? 13.563 7.237 -9.325 1.00 77.00 85 THR A O 1
ATOM 749 N N . MET A 1 86 ? 13.620 6.857 -11.542 1.00 80.69 86 MET A N 1
ATOM 750 C CA . MET A 1 86 ? 12.175 6.636 -11.694 1.00 80.69 86 MET A CA 1
ATOM 751 C C . MET A 1 86 ? 11.650 5.550 -10.762 1.00 80.69 86 MET A C 1
ATOM 753 O O . MET A 1 86 ? 10.670 5.764 -10.051 1.00 80.69 86 MET A O 1
ATOM 757 N N . CYS A 1 87 ? 12.298 4.385 -10.771 1.00 83.94 87 CYS A N 1
ATOM 758 C CA . CYS A 1 87 ? 11.882 3.272 -9.930 1.00 83.94 87 CYS A CA 1
ATOM 759 C C . CYS A 1 87 ? 12.006 3.636 -8.448 1.00 83.94 87 CYS A C 1
ATOM 761 O O . CYS A 1 87 ? 11.080 3.373 -7.689 1.00 83.94 87 CYS A O 1
ATOM 763 N N . ARG A 1 88 ? 13.108 4.282 -8.038 1.00 84.12 88 ARG A N 1
ATOM 764 C CA . ARG A 1 88 ? 13.305 4.708 -6.643 1.00 84.12 88 ARG A CA 1
ATOM 765 C C . ARG A 1 88 ? 12.202 5.652 -6.184 1.00 84.12 88 ARG A C 1
ATOM 767 O O . ARG A 1 88 ? 11.548 5.362 -5.190 1.00 84.12 88 ARG A O 1
ATOM 774 N N . GLU A 1 89 ? 11.947 6.731 -6.921 1.00 83.00 89 GLU A N 1
ATOM 775 C CA . GLU A 1 89 ? 10.903 7.683 -6.532 1.00 83.00 89 GLU A CA 1
ATOM 776 C C . GLU A 1 89 ? 9.514 7.035 -6.507 1.00 83.00 89 GLU A C 1
ATOM 778 O O . GLU A 1 89 ? 8.717 7.316 -5.610 1.00 83.00 89 GLU A O 1
ATOM 783 N N . PHE A 1 90 ? 9.224 6.144 -7.459 1.00 89.81 90 PHE A N 1
ATOM 784 C CA . PHE A 1 90 ? 7.973 5.393 -7.477 1.00 89.81 90 PHE A CA 1
ATOM 785 C C . PHE A 1 90 ? 7.800 4.529 -6.224 1.00 89.81 90 PHE A C 1
ATOM 787 O O . PHE A 1 90 ? 6.775 4.641 -5.550 1.00 89.81 90 PHE A O 1
ATOM 794 N N . PHE A 1 91 ? 8.788 3.699 -5.877 1.00 90.69 91 PHE A N 1
ATOM 795 C CA . PHE A 1 91 ? 8.679 2.822 -4.709 1.00 90.69 91 PHE A CA 1
ATOM 796 C C . PHE A 1 91 ? 8.696 3.594 -3.388 1.00 90.69 91 PHE A C 1
ATOM 798 O O . PHE A 1 91 ? 7.961 3.225 -2.473 1.00 90.69 91 PHE A O 1
ATOM 805 N N . CYS A 1 92 ? 9.446 4.694 -3.290 1.00 86.75 92 CYS A N 1
ATOM 806 C CA . CYS A 1 92 ? 9.388 5.574 -2.123 1.00 86.75 92 CYS A CA 1
ATOM 807 C C . CYS A 1 92 ? 8.001 6.213 -1.966 1.00 86.75 92 CYS A C 1
ATOM 809 O O . CYS A 1 92 ? 7.464 6.253 -0.857 1.00 86.75 92 CYS A O 1
ATOM 811 N N . GLU A 1 93 ? 7.370 6.666 -3.058 1.00 87.56 93 GLU A N 1
ATOM 812 C CA . GLU A 1 93 ? 5.981 7.126 -2.976 1.00 87.56 93 GLU A CA 1
ATOM 813 C C . GLU A 1 93 ? 5.054 5.999 -2.539 1.00 87.56 93 GLU A 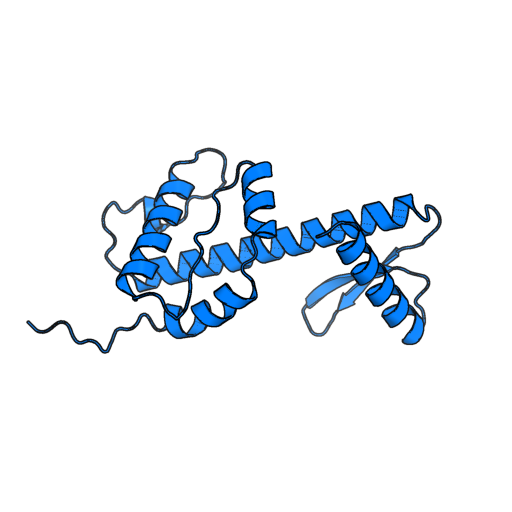C 1
ATOM 815 O O . GLU A 1 93 ? 4.190 6.228 -1.695 1.00 87.56 93 GLU A O 1
ATOM 820 N N . PHE A 1 94 ? 5.200 4.807 -3.115 1.00 91.56 94 PHE A N 1
ATOM 821 C CA . PHE A 1 94 ? 4.356 3.675 -2.764 1.00 91.56 94 PHE A CA 1
ATOM 822 C C . PHE A 1 94 ? 4.438 3.357 -1.267 1.00 91.56 94 PHE A C 1
ATOM 824 O O . PHE A 1 94 ? 3.401 3.223 -0.619 1.00 91.56 94 PHE A O 1
ATOM 831 N N . GLN A 1 95 ? 5.641 3.334 -0.690 1.00 89.88 95 GLN A N 1
ATOM 832 C CA . GLN A 1 95 ? 5.837 3.161 0.752 1.00 89.88 95 GLN A CA 1
ATOM 833 C C . GLN A 1 95 ? 5.141 4.267 1.554 1.00 89.88 95 GLN A C 1
ATOM 835 O O . GLN A 1 95 ? 4.378 3.977 2.475 1.00 89.88 95 GLN A O 1
ATOM 840 N N . ARG A 1 96 ? 5.329 5.534 1.166 1.00 86.88 96 ARG A N 1
ATOM 841 C CA . ARG A 1 96 ? 4.692 6.687 1.821 1.00 86.88 96 ARG A CA 1
ATOM 842 C C . ARG A 1 96 ? 3.166 6.599 1.782 1.00 86.88 96 ARG A C 1
ATOM 844 O O . ARG A 1 96 ? 2.499 6.822 2.786 1.00 86.88 96 ARG A O 1
ATOM 851 N N . VAL A 1 97 ? 2.605 6.262 0.624 1.00 88.44 97 VAL A N 1
ATOM 852 C CA . VAL A 1 97 ? 1.162 6.093 0.418 1.00 88.44 97 VAL A CA 1
ATOM 853 C C . VAL A 1 97 ? 0.620 4.937 1.247 1.00 88.44 97 VAL A C 1
ATOM 855 O O . VAL A 1 97 ? -0.410 5.095 1.898 1.00 88.44 97 VAL A O 1
ATOM 858 N N . THR A 1 98 ? 1.328 3.812 1.264 1.00 89.25 98 THR A N 1
ATOM 859 C CA . THR A 1 98 ? 0.941 2.619 2.021 1.00 89.25 98 THR A CA 1
ATOM 860 C C . THR A 1 98 ? 0.935 2.895 3.522 1.00 89.25 98 THR A C 1
ATOM 862 O O . THR A 1 98 ? 0.000 2.490 4.209 1.00 89.25 98 THR A O 1
ATOM 865 N N . LEU A 1 99 ? 1.915 3.643 4.041 1.00 86.38 99 LEU A N 1
ATOM 866 C CA . LEU A 1 99 ? 1.934 4.073 5.444 1.00 86.38 99 LEU A CA 1
ATOM 867 C C . LEU A 1 99 ? 0.706 4.920 5.799 1.00 86.38 99 LEU A C 1
ATOM 869 O O . LEU A 1 99 ? 0.028 4.638 6.787 1.00 86.38 99 LEU A O 1
ATOM 873 N N . VAL A 1 100 ? 0.369 5.908 4.963 1.00 87.62 100 VAL A N 1
ATOM 874 C CA . VAL A 1 100 ? -0.822 6.750 5.170 1.00 87.62 100 VAL A CA 1
ATOM 875 C C . VAL A 1 100 ? -2.108 5.924 5.086 1.00 87.62 100 VAL A C 1
ATOM 877 O O . VAL A 1 100 ? -3.008 6.103 5.903 1.00 87.62 100 VAL A O 1
ATOM 880 N N . PHE A 1 101 ? -2.198 4.990 4.138 1.00 89.50 101 PHE A N 1
ATOM 881 C CA . PHE A 1 101 ? -3.357 4.110 4.002 1.00 89.50 101 PHE A CA 1
ATOM 882 C C . PHE A 1 101 ? -3.536 3.193 5.221 1.00 89.50 101 PHE A C 1
ATOM 884 O O . PHE A 1 101 ? -4.642 3.084 5.750 1.00 89.50 101 PHE A O 1
ATOM 891 N N . ARG A 1 102 ? -2.449 2.595 5.729 1.00 84.38 102 ARG A N 1
ATOM 892 C CA . ARG A 1 102 ? -2.467 1.791 6.963 1.00 84.38 102 ARG A CA 1
ATOM 893 C C . ARG A 1 102 ? -2.934 2.618 8.164 1.00 84.38 102 ARG A C 1
ATOM 895 O O . ARG A 1 102 ? -3.770 2.146 8.931 1.00 84.38 102 ARG A O 1
ATOM 902 N N . ALA A 1 103 ? -2.458 3.857 8.295 1.00 80.44 103 ALA A N 1
ATOM 903 C CA . ALA A 1 103 ? -2.909 4.773 9.344 1.00 80.44 103 ALA A CA 1
ATOM 904 C C . ALA A 1 103 ? -4.404 5.119 9.209 1.00 80.44 103 ALA A C 1
ATOM 906 O O . ALA A 1 103 ? -5.138 5.065 10.193 1.00 80.44 103 ALA A O 1
ATOM 907 N N . HIS A 1 104 ? -4.883 5.393 7.991 1.00 86.25 104 HIS A N 1
ATOM 908 C CA . HIS A 1 104 ? -6.299 5.654 7.718 1.00 86.25 104 HIS A CA 1
ATOM 909 C C . HIS A 1 104 ? -7.196 4.461 8.081 1.00 86.25 104 HIS A C 1
ATOM 911 O O . HIS A 1 104 ? -8.236 4.631 8.726 1.00 86.25 104 HIS A O 1
ATOM 917 N N . ARG A 1 105 ? -6.797 3.247 7.679 1.00 84.06 105 ARG A N 1
ATOM 918 C CA . ARG A 1 105 ? -7.504 2.015 8.045 1.00 84.06 105 ARG A CA 1
ATOM 919 C C . ARG A 1 105 ? -7.579 1.871 9.557 1.00 84.06 105 ARG A C 1
ATOM 921 O O . ARG A 1 105 ? -8.663 1.647 10.086 1.00 84.06 105 ARG A O 1
ATOM 928 N N . ARG A 1 106 ? -6.449 2.050 10.248 1.00 80.69 106 ARG A N 1
ATOM 929 C CA . ARG A 1 106 ? -6.381 1.975 11.710 1.00 80.69 106 ARG A CA 1
ATOM 930 C C . ARG A 1 106 ? -7.324 2.978 12.372 1.00 80.69 106 ARG A C 1
ATOM 932 O O . ARG A 1 106 ? -8.143 2.573 13.183 1.00 80.69 106 ARG A O 1
ATOM 939 N N . ALA A 1 107 ? -7.277 4.245 11.966 1.00 79.38 107 ALA A N 1
ATOM 940 C CA . ALA A 1 107 ? -8.159 5.281 12.498 1.00 79.38 107 ALA A CA 1
ATOM 941 C C . ALA A 1 107 ? -9.647 4.970 12.252 1.00 79.38 107 ALA A C 1
ATOM 943 O O . ALA A 1 107 ? -10.503 5.284 13.075 1.00 79.38 107 ALA A O 1
ATOM 944 N N . SER A 1 108 ? -9.981 4.339 11.124 1.00 80.25 108 SER A N 1
ATOM 945 C CA . SER A 1 108 ? -11.358 3.930 10.822 1.00 80.25 108 SER A CA 1
ATOM 946 C C . SER A 1 108 ? -11.817 2.758 11.691 1.00 80.25 108 SER A C 1
ATOM 948 O O . SER A 1 108 ? -12.917 2.815 12.234 1.00 80.25 108 SER A O 1
ATOM 950 N N . ALA A 1 109 ? -10.961 1.756 11.902 1.00 77.94 109 ALA A N 1
ATOM 951 C CA . ALA A 1 109 ? -11.227 0.665 12.840 1.00 77.94 109 ALA A CA 1
ATOM 952 C C . ALA A 1 109 ? -11.367 1.174 14.284 1.00 77.94 109 ALA A C 1
ATOM 954 O O . ALA A 1 109 ? -12.282 0.772 14.993 1.00 77.94 109 ALA A O 1
ATOM 955 N N . GLU A 1 110 ? -10.517 2.112 14.705 1.00 75.50 110 GLU A N 1
ATOM 956 C CA . GLU A 1 110 ? -10.608 2.744 16.025 1.00 75.50 110 GLU A CA 1
ATOM 957 C C . GLU A 1 110 ? -11.927 3.511 16.200 1.00 75.50 110 GLU A C 1
ATOM 959 O O . GLU A 1 110 ? -12.578 3.365 17.231 1.00 75.50 110 GLU A O 1
ATOM 964 N N . ARG A 1 111 ? -12.368 4.277 15.190 1.00 79.62 111 ARG A N 1
ATOM 965 C CA . ARG A 1 111 ? -13.678 4.955 15.218 1.00 79.62 111 ARG A CA 1
ATOM 966 C C . ARG A 1 111 ? -14.843 3.973 15.326 1.00 79.62 111 ARG A C 1
ATOM 968 O O . ARG A 1 111 ? -15.767 4.230 16.087 1.00 79.62 111 ARG A O 1
ATOM 975 N N . TYR A 1 112 ? -14.790 2.860 14.597 1.00 78.25 112 TYR A N 1
ATOM 976 C CA . TYR A 1 112 ? -15.815 1.819 14.669 1.00 78.25 112 TYR A CA 1
ATOM 977 C C . TYR A 1 112 ? -15.871 1.158 16.050 1.00 78.25 112 TYR A C 1
ATOM 979 O O . TYR A 1 112 ? -16.948 0.996 16.611 1.00 78.25 112 TYR A O 1
ATOM 987 N N . LEU A 1 113 ? -14.717 0.848 16.643 1.00 72.56 113 LEU A N 1
ATOM 988 C CA . LEU A 1 113 ? -14.668 0.277 17.989 1.00 72.56 113 LEU A CA 1
ATOM 989 C C . LEU A 1 113 ? -15.208 1.249 19.047 1.00 72.56 113 LEU A C 1
ATOM 991 O O . LEU A 1 113 ? -15.958 0.819 19.913 1.00 72.56 113 LEU A O 1
ATOM 995 N N . ARG A 1 114 ? -14.912 2.551 18.935 1.00 71.06 114 ARG A N 1
ATOM 996 C CA . ARG A 1 114 ? -15.494 3.584 19.814 1.00 71.06 114 ARG A CA 1
ATOM 997 C C . ARG A 1 114 ? -16.999 3.740 19.646 1.00 71.06 114 ARG A C 1
ATOM 999 O O . ARG A 1 114 ? -17.676 4.118 20.590 1.00 71.06 114 ARG A O 1
ATOM 1006 N N . PHE A 1 115 ? -17.513 3.507 18.442 1.00 77.81 115 PHE A N 1
ATOM 1007 C CA . PHE A 1 115 ? -18.952 3.513 18.201 1.00 77.81 115 PHE A CA 1
ATOM 1008 C C . PHE A 1 115 ? -19.637 2.323 18.888 1.00 77.81 115 PHE A C 1
ATOM 1010 O O . PHE A 1 115 ? -20.698 2.500 19.475 1.00 77.81 115 PHE A O 1
ATOM 1017 N N . LEU A 1 116 ? -19.024 1.135 18.841 1.00 75.00 116 LEU A N 1
ATOM 1018 C CA . LEU A 1 116 ? -19.550 -0.064 19.502 1.00 75.00 116 LEU A CA 1
ATOM 1019 C C . LEU A 1 116 ? -19.421 -0.016 21.031 1.00 75.00 116 LEU A C 1
ATOM 1021 O O . LEU A 1 116 ? -20.309 -0.500 21.726 1.00 75.00 116 LEU A O 1
ATOM 1025 N N . ASP A 1 117 ? -18.329 0.550 21.545 1.00 71.56 117 ASP A N 1
ATOM 1026 C CA . ASP A 1 117 ? -18.088 0.739 22.977 1.00 71.56 117 ASP A CA 1
ATOM 1027 C C . ASP A 1 117 ? -17.543 2.156 23.251 1.00 71.56 117 ASP A C 1
ATOM 1029 O O . ASP A 1 117 ? -16.326 2.385 23.216 1.00 71.56 117 ASP A O 1
ATOM 1033 N N . PRO A 1 118 ? -18.432 3.127 23.535 1.00 70.50 118 PRO A N 1
ATOM 1034 C CA . PRO A 1 118 ? -18.046 4.511 23.812 1.00 70.50 118 PRO A CA 1
ATOM 1035 C C . PRO A 1 118 ? -17.190 4.693 25.072 1.00 70.50 118 PRO A C 1
ATOM 1037 O O . PRO A 1 118 ? -16.523 5.720 25.206 1.00 70.50 118 PRO A O 1
ATOM 1040 N N . HIS A 1 119 ? -17.201 3.725 25.995 1.00 64.44 119 HIS A N 1
ATOM 1041 C CA . HIS A 1 119 ? -16.484 3.793 27.271 1.00 64.44 119 HIS A CA 1
ATOM 1042 C C . HIS A 1 119 ? -15.115 3.104 27.233 1.00 64.44 119 HIS A C 1
ATOM 1044 O O . HIS A 1 119 ? -14.379 3.144 28.222 1.00 64.44 119 HIS A O 1
ATOM 1050 N N . ALA A 1 120 ? -14.737 2.501 26.103 1.00 61.84 120 ALA A N 1
ATOM 1051 C CA . ALA A 1 120 ? -13.416 1.919 25.929 1.00 61.84 120 ALA A CA 1
ATOM 1052 C C . ALA A 1 120 ? -12.322 3.005 25.998 1.00 61.84 120 ALA A C 1
ATOM 1054 O O . ALA A 1 120 ? -12.252 3.913 25.166 1.00 61.84 120 ALA A O 1
ATOM 1055 N N . THR A 1 121 ? -11.419 2.906 26.974 1.00 55.91 121 THR A N 1
ATOM 1056 C CA . THR A 1 121 ? -10.227 3.763 27.061 1.00 55.91 121 THR A CA 1
ATOM 1057 C C . THR A 1 121 ? -9.183 3.278 26.047 1.00 55.91 121 THR A C 1
ATOM 1059 O O . THR A 1 121 ? -9.046 2.082 25.819 1.00 55.91 121 THR A O 1
ATOM 1062 N N . TYR A 1 122 ? -8.418 4.170 25.411 1.00 61.16 122 TYR A N 1
ATOM 1063 C CA . TYR A 1 122 ? -7.341 3.812 24.468 1.00 61.16 122 TYR A CA 1
ATOM 1064 C C . TYR A 1 122 ? -6.025 4.409 24.973 1.00 61.16 122 TYR A C 1
ATOM 1066 O O . TYR A 1 122 ? -5.989 5.605 25.255 1.00 61.16 122 TYR A O 1
ATOM 1074 N N . ILE A 1 123 ? -4.951 3.616 25.074 1.00 54.41 123 ILE A N 1
ATOM 1075 C CA . ILE A 1 123 ? -3.617 4.106 25.464 1.00 54.41 123 ILE A CA 1
ATOM 1076 C C . ILE A 1 123 ? -2.690 4.055 24.248 1.00 54.41 123 ILE A C 1
ATOM 1078 O O . ILE A 1 123 ? -2.584 3.053 23.541 1.00 54.41 123 ILE A O 1
ATOM 1082 N N . GLU A 1 124 ? -1.988 5.155 23.997 1.00 51.84 124 GLU A N 1
ATOM 1083 C CA . GLU A 1 124 ? -0.942 5.214 22.983 1.00 51.84 124 GLU A CA 1
ATOM 1084 C C . GLU A 1 124 ? 0.344 4.581 23.527 1.00 51.84 124 GLU A C 1
ATOM 1086 O O . GLU A 1 124 ? 0.930 5.079 24.482 1.00 51.84 124 GLU A O 1
ATOM 1091 N N . VAL A 1 125 ? 0.767 3.453 22.949 1.00 52.06 125 VAL A N 1
ATOM 1092 C CA . VAL A 1 125 ? 2.005 2.756 23.317 1.00 52.06 125 VAL A CA 1
ATOM 1093 C C . VAL A 1 125 ? 3.045 3.029 22.236 1.00 52.06 125 VAL A C 1
ATOM 1095 O O . VAL A 1 125 ? 2.869 2.672 21.072 1.00 52.06 125 VAL A O 1
ATOM 1098 N N . ILE A 1 126 ? 4.156 3.664 22.592 1.00 48.41 126 ILE A N 1
ATOM 1099 C CA . ILE A 1 126 ? 5.270 3.836 21.655 1.00 48.41 126 ILE A CA 1
ATOM 1100 C C . ILE A 1 126 ? 6.040 2.517 21.612 1.00 48.41 126 ILE A C 1
ATOM 1102 O O . ILE A 1 126 ? 6.608 2.086 22.614 1.00 48.41 126 ILE A O 1
ATOM 1106 N N . ASP A 1 127 ? 6.043 1.858 20.455 1.00 45.94 127 ASP A N 1
ATOM 1107 C CA . ASP A 1 127 ? 6.879 0.682 20.242 1.00 45.94 127 ASP A CA 1
ATOM 1108 C C . ASP A 1 127 ? 8.336 1.137 20.080 1.00 45.94 127 ASP A C 1
ATOM 1110 O O . ASP A 1 127 ? 8.753 1.596 19.013 1.00 45.94 127 ASP A O 1
ATOM 1114 N N . LEU A 1 128 ? 9.102 1.023 21.167 1.00 45.91 128 LEU A N 1
ATOM 1115 C CA . LEU A 1 128 ? 10.506 1.437 21.242 1.00 45.91 128 LEU A CA 1
ATOM 1116 C C . LEU A 1 128 ? 11.413 0.678 20.257 1.00 45.91 128 LEU A C 1
ATOM 1118 O O . LEU A 1 128 ? 12.489 1.169 19.936 1.00 45.91 128 LEU A O 1
ATOM 1122 N N . SER A 1 129 ? 10.986 -0.483 19.742 1.00 46.62 129 SER A N 1
ATOM 1123 C CA . SER A 1 129 ? 11.766 -1.265 18.771 1.00 46.62 129 SER A CA 1
ATOM 1124 C C . SER A 1 129 ? 11.660 -0.742 17.335 1.00 46.62 129 SER A C 1
ATOM 1126 O O . SER A 1 129 ? 12.567 -0.944 16.532 1.00 46.62 129 SER A O 1
ATOM 1128 N N . SER A 1 130 ? 10.562 -0.058 17.003 1.00 53.53 130 SER A N 1
ATOM 1129 C CA . SER A 1 130 ? 10.279 0.422 15.646 1.00 53.53 130 SER A CA 1
ATOM 1130 C C . SER A 1 130 ? 10.231 1.946 15.532 1.00 53.53 130 SER A C 1
ATOM 1132 O O . SER A 1 130 ? 10.126 2.466 14.422 1.00 53.53 130 SER A O 1
ATOM 1134 N N . GLY A 1 131 ? 10.270 2.669 16.659 1.00 43.44 131 GLY A N 1
ATOM 1135 C CA . GLY A 1 131 ? 10.150 4.130 16.699 1.00 43.44 131 GLY A CA 1
ATOM 1136 C C . GLY A 1 131 ? 8.801 4.650 16.187 1.00 43.44 131 GLY A C 1
ATOM 1137 O O . GLY A 1 131 ? 8.642 5.852 15.984 1.00 43.44 131 GLY A O 1
ATOM 1138 N N . THR A 1 132 ? 7.824 3.762 15.960 1.00 45.91 132 THR A N 1
ATOM 1139 C CA . THR A 1 132 ? 6.489 4.126 15.477 1.00 45.91 132 THR A CA 1
ATOM 1140 C C . THR A 1 132 ? 5.475 4.108 16.624 1.00 45.91 132 THR A C 1
ATOM 1142 O O . THR A 1 132 ? 5.371 3.100 17.330 1.00 45.91 132 THR A O 1
ATOM 1145 N N . PRO A 1 133 ? 4.696 5.188 16.830 1.00 49.16 133 PRO A N 1
ATOM 1146 C CA . PRO A 1 133 ? 3.623 5.188 17.820 1.00 49.16 133 PRO A CA 1
ATOM 1147 C C . PRO A 1 133 ? 2.569 4.132 17.454 1.00 49.16 133 PRO A C 1
ATOM 1149 O O . PRO A 1 133 ? 2.051 4.123 16.333 1.00 49.16 133 PRO A O 1
ATOM 1152 N N . ARG A 1 134 ? 2.230 3.232 18.386 1.00 54.12 134 ARG A N 1
ATOM 1153 C CA . ARG A 1 134 ? 1.148 2.246 18.243 1.00 54.12 134 ARG A CA 1
ATOM 1154 C C . ARG A 1 134 ? 0.051 2.518 19.274 1.00 54.12 134 ARG A C 1
ATOM 1156 O O . ARG A 1 134 ? 0.212 2.269 20.458 1.00 54.12 134 ARG A O 1
ATOM 1163 N N . ARG A 1 135 ? -1.132 2.950 18.837 1.00 49.53 135 ARG A N 1
ATOM 1164 C CA . ARG A 1 135 ? -2.294 3.112 19.735 1.00 49.53 135 ARG A CA 1
ATOM 1165 C C . ARG A 1 135 ? -2.934 1.769 20.071 1.00 49.53 135 ARG A C 1
ATOM 1167 O O . ARG A 1 135 ? -3.478 1.134 19.178 1.00 49.53 135 ARG A O 1
ATOM 1174 N N . VAL A 1 136 ? -2.857 1.298 21.313 1.00 53.59 136 VAL A N 1
ATOM 1175 C CA . VAL A 1 136 ? -3.462 0.027 21.753 1.00 53.59 136 VAL A CA 1
ATOM 1176 C C . VAL A 1 136 ? -4.768 0.333 22.498 1.00 53.59 136 VAL A C 1
ATOM 1178 O O . VAL A 1 136 ? -4.839 1.285 23.273 1.00 53.59 136 VAL A O 1
ATOM 1181 N N . LEU A 1 137 ? -5.829 -0.447 22.253 1.00 49.41 137 LEU A N 1
ATOM 1182 C CA . LEU A 1 137 ? -7.052 -0.357 23.059 1.00 49.41 137 LEU A CA 1
ATOM 1183 C C . LEU A 1 137 ? -6.702 -0.660 24.521 1.00 49.41 137 LEU A C 1
ATOM 1185 O O . LEU A 1 137 ? -6.044 -1.650 24.826 1.00 49.41 137 LEU A O 1
ATOM 1189 N N . ALA A 1 138 ? -7.110 0.199 25.442 1.00 51.38 138 ALA A N 1
ATOM 1190 C CA . ALA A 1 138 ? -6.822 0.033 26.851 1.00 51.38 138 ALA A CA 1
ATOM 1191 C C . ALA A 1 138 ? -8.042 -0.492 27.607 1.00 51.38 138 ALA A C 1
ATOM 1193 O O . ALA A 1 138 ? -8.851 0.257 28.144 1.00 51.38 138 ALA A O 1
ATOM 1194 N N . ARG A 1 139 ? -8.045 -1.812 27.793 1.00 41.78 139 ARG A N 1
ATOM 1195 C CA . ARG A 1 139 ? -7.895 -2.336 29.162 1.00 41.78 139 ARG A CA 1
ATOM 1196 C C . ARG A 1 139 ? -6.449 -2.742 29.499 1.00 41.78 139 ARG A C 1
ATOM 1198 O O . ARG A 1 139 ? -6.167 -3.070 30.639 1.00 41.78 139 ARG A O 1
ATOM 1205 N N . ALA A 1 140 ? -5.515 -2.683 28.546 1.00 51.31 140 ALA A N 1
ATOM 1206 C CA . ALA A 1 140 ? -4.270 -3.436 28.620 1.00 51.31 140 ALA A CA 1
ATOM 1207 C C . ALA A 1 140 ? -3.202 -2.928 29.608 1.00 51.31 140 ALA A C 1
ATOM 1209 O O . ALA A 1 140 ? -2.406 -2.051 29.282 1.00 51.31 140 ALA A O 1
ATOM 1210 N N . ARG A 1 141 ? -3.131 -3.572 30.779 1.00 52.75 141 ARG A N 1
ATOM 1211 C CA . ARG A 1 141 ? -1.971 -3.605 31.690 1.00 52.75 141 ARG A CA 1
ATOM 1212 C C . ARG A 1 141 ? -1.140 -4.889 31.522 1.00 52.75 141 ARG A C 1
ATOM 1214 O O . ARG A 1 141 ? -0.015 -4.958 32.006 1.00 52.75 141 ARG A O 1
ATOM 1221 N N . THR A 1 142 ? -1.664 -5.898 30.819 1.00 58.41 142 THR A N 1
ATOM 1222 C CA . THR A 1 142 ? -1.074 -7.242 30.685 1.00 58.41 142 THR A CA 1
ATOM 1223 C C . THR A 1 142 ? -0.905 -7.690 29.225 1.00 58.41 142 THR A C 1
ATOM 1225 O O . THR A 1 142 ? -1.578 -7.212 28.310 1.00 58.41 142 THR A O 1
ATOM 1228 N N . ARG A 1 143 ? -0.024 -8.675 28.980 1.00 57.50 143 ARG A N 1
ATOM 1229 C CA . ARG A 1 143 ? 0.190 -9.267 27.639 1.00 57.50 143 ARG A CA 1
ATOM 1230 C C . ARG A 1 143 ? -1.089 -9.854 27.022 1.00 57.50 143 ARG A C 1
ATOM 1232 O O . ARG A 1 143 ? -1.238 -9.805 25.802 1.00 57.50 143 ARG A O 1
ATOM 1239 N N . ALA A 1 144 ? -1.987 -10.410 27.837 1.00 60.38 144 ALA A N 1
ATOM 1240 C CA . ALA A 1 144 ? -3.252 -10.982 27.376 1.00 60.38 144 ALA A CA 1
ATOM 1241 C C . ALA A 1 144 ? -4.190 -9.903 26.813 1.00 60.38 144 ALA A C 1
ATOM 1243 O O . ALA A 1 144 ? -4.772 -10.073 25.747 1.00 60.38 144 ALA A O 1
ATOM 1244 N N . GLU A 1 145 ? -4.257 -8.747 27.465 1.00 59.19 145 GLU A N 1
ATOM 1245 C CA . GLU A 1 145 ? -5.099 -7.633 27.026 1.00 59.19 145 GLU A CA 1
ATOM 1246 C C . GLU A 1 145 ? -4.543 -6.932 25.776 1.00 59.19 145 GLU A C 1
ATOM 1248 O O . GLU A 1 145 ? -5.315 -6.475 24.933 1.00 59.19 145 GLU A O 1
ATOM 1253 N N . ILE A 1 146 ? -3.214 -6.893 25.601 1.00 60.88 146 ILE A N 1
ATOM 1254 C CA . ILE A 1 146 ? -2.593 -6.437 24.343 1.00 60.88 146 ILE A CA 1
ATOM 1255 C C . ILE A 1 146 ? -3.009 -7.357 23.184 1.00 60.88 146 ILE A C 1
ATOM 1257 O O . ILE A 1 146 ? -3.345 -6.865 22.105 1.00 60.88 146 ILE A O 1
ATOM 1261 N N . ARG A 1 147 ? -3.022 -8.683 23.397 1.00 64.50 147 ARG A N 1
ATOM 1262 C CA . ARG A 1 147 ? -3.488 -9.655 22.390 1.00 64.50 147 ARG A CA 1
ATOM 1263 C C . ARG A 1 147 ? -4.970 -9.472 22.078 1.00 64.50 147 ARG A C 1
ATOM 1265 O O . ARG A 1 147 ? -5.300 -9.313 20.909 1.00 64.50 147 ARG A O 1
ATOM 1272 N N . ALA A 1 148 ? -5.822 -9.369 23.098 1.00 63.88 148 ALA A N 1
ATOM 1273 C CA . ALA A 1 148 ? -7.253 -9.110 22.925 1.00 63.88 148 ALA A CA 1
ATOM 1274 C C . ALA A 1 148 ? -7.520 -7.801 22.157 1.00 63.88 148 ALA A C 1
ATOM 1276 O O . ALA A 1 148 ? -8.393 -7.737 21.298 1.00 63.88 148 ALA A O 1
ATOM 1277 N N . SER A 1 149 ? -6.715 -6.763 22.397 1.00 64.81 149 SER A N 1
ATOM 1278 C CA . SER A 1 149 ? -6.803 -5.485 21.679 1.00 64.81 149 SER A CA 1
ATOM 1279 C C . SER A 1 149 ? -6.384 -5.598 20.213 1.00 64.81 149 SER A C 1
ATOM 1281 O O . SER A 1 149 ? -7.002 -4.995 19.335 1.00 64.81 149 SER A O 1
ATOM 1283 N N . ALA A 1 150 ? -5.336 -6.374 19.928 1.00 67.94 150 ALA A N 1
ATOM 1284 C CA . ALA A 1 150 ? -4.917 -6.666 18.561 1.00 67.94 150 ALA A CA 1
ATOM 1285 C C . ALA A 1 150 ? -5.960 -7.521 17.822 1.00 67.94 150 ALA A C 1
ATOM 1287 O O . ALA A 1 150 ? -6.240 -7.268 16.651 1.00 67.94 150 ALA A O 1
ATOM 1288 N N . GLU A 1 151 ? -6.569 -8.489 18.506 1.00 73.56 151 GLU A N 1
ATOM 1289 C CA . GLU A 1 151 ? -7.674 -9.300 17.989 1.00 73.56 151 GLU A CA 1
ATOM 1290 C C . GLU A 1 151 ? -8.917 -8.452 17.713 1.00 73.56 151 GLU A C 1
ATOM 1292 O O . GLU A 1 151 ? -9.476 -8.548 16.625 1.00 73.56 151 GLU A O 1
ATOM 1297 N N . ALA A 1 152 ? -9.296 -7.548 18.620 1.00 69.56 152 ALA A N 1
ATOM 1298 C CA . ALA A 1 152 ? -10.399 -6.611 18.415 1.00 69.56 152 ALA A CA 1
ATOM 1299 C C . ALA A 1 152 ? -10.156 -5.688 17.209 1.00 69.56 152 ALA A C 1
ATOM 1301 O O . ALA A 1 152 ? -11.048 -5.500 16.383 1.00 69.56 152 ALA A O 1
ATOM 1302 N N . LEU A 1 153 ? -8.933 -5.167 17.052 1.00 71.94 153 LEU A N 1
ATOM 1303 C CA . LEU A 1 153 ? -8.548 -4.367 15.887 1.00 71.94 153 LEU A CA 1
ATOM 1304 C C . LEU A 1 153 ? -8.618 -5.185 14.584 1.00 71.94 153 LEU A C 1
ATOM 1306 O O . LEU A 1 153 ? -9.130 -4.702 13.576 1.00 71.94 153 LEU A O 1
ATOM 1310 N N . ASN A 1 154 ? -8.140 -6.432 14.600 1.00 73.56 154 ASN A N 1
ATOM 1311 C CA . ASN A 1 154 ? -8.212 -7.330 13.447 1.00 73.56 154 ASN A CA 1
ATOM 1312 C C . ASN A 1 154 ? -9.659 -7.701 13.096 1.00 73.56 154 ASN A C 1
ATOM 1314 O O . ASN A 1 154 ? -10.018 -7.720 11.919 1.00 73.56 154 ASN A O 1
ATOM 1318 N N . ASN A 1 155 ? -10.504 -7.944 14.097 1.00 71.50 155 ASN A N 1
ATOM 1319 C CA . ASN A 1 155 ? -11.928 -8.200 13.908 1.00 71.50 155 ASN A CA 1
ATOM 1320 C C . ASN A 1 155 ? -12.644 -6.967 13.346 1.00 71.50 155 ASN A C 1
ATOM 1322 O O . ASN A 1 155 ? -13.452 -7.107 12.435 1.00 71.50 155 ASN A O 1
ATOM 1326 N N . ALA A 1 156 ? -12.289 -5.760 13.796 1.00 66.12 156 ALA A N 1
ATOM 1327 C CA . ALA A 1 156 ? -12.796 -4.518 13.218 1.00 66.12 156 ALA A CA 1
ATOM 1328 C C . ALA A 1 156 ? -12.353 -4.332 11.757 1.00 66.12 156 ALA A C 1
ATOM 1330 O O . ALA A 1 156 ? -13.162 -3.932 10.924 1.00 66.12 156 ALA A O 1
ATOM 1331 N N . PHE A 1 157 ? -11.102 -4.665 11.409 1.00 71.44 157 PHE A N 1
ATOM 1332 C CA . PHE A 1 157 ? -10.673 -4.667 10.005 1.00 71.44 157 PHE A CA 1
ATOM 1333 C C . PHE A 1 157 ? -11.500 -5.631 9.152 1.00 71.44 157 PHE A C 1
ATOM 1335 O O . PHE A 1 157 ? -11.916 -5.246 8.063 1.00 71.44 157 PHE A O 1
ATOM 1342 N N . ARG A 1 158 ? -11.776 -6.843 9.654 1.00 74.94 158 ARG A N 1
ATOM 1343 C CA . ARG A 1 158 ? -12.623 -7.830 8.963 1.00 74.94 158 ARG A CA 1
ATOM 1344 C C . ARG A 1 158 ? -14.061 -7.335 8.804 1.00 74.94 158 ARG A C 1
ATOM 1346 O O . ARG A 1 158 ? -14.589 -7.387 7.704 1.00 74.94 158 ARG A O 1
ATOM 1353 N N . ALA A 1 159 ? -14.668 -6.811 9.868 1.00 67.00 159 ALA A N 1
ATOM 1354 C CA . ALA A 1 159 ? -16.050 -6.325 9.853 1.00 67.00 159 ALA A CA 1
ATOM 1355 C C . ALA A 1 159 ? -16.261 -5.158 8.876 1.00 67.00 159 ALA A C 1
ATOM 1357 O O . ALA A 1 159 ? -17.310 -5.044 8.252 1.00 67.00 159 ALA A O 1
ATOM 1358 N N . LEU A 1 160 ? -15.250 -4.301 8.727 1.00 70.12 160 LEU A N 1
ATOM 1359 C CA . LEU A 1 160 ? -15.293 -3.150 7.830 1.00 70.12 160 LEU A CA 1
ATOM 1360 C C . LEU A 1 160 ? -14.805 -3.463 6.405 1.00 70.12 160 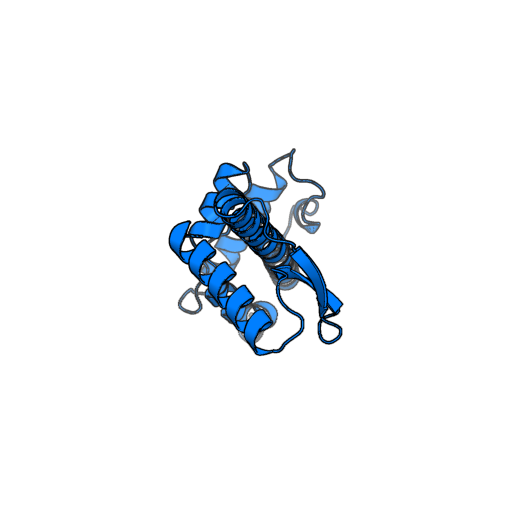LEU A C 1
ATOM 1362 O O . LEU A 1 160 ? -14.733 -2.541 5.592 1.00 70.12 160 LEU A O 1
ATOM 1366 N N . ASN A 1 161 ? -14.444 -4.719 6.104 1.00 76.19 161 ASN A N 1
ATOM 1367 C CA . ASN A 1 161 ? -13.798 -5.125 4.848 1.00 76.19 161 ASN A CA 1
ATOM 1368 C C . ASN A 1 161 ? -12.603 -4.225 4.474 1.00 76.19 161 ASN A C 1
ATOM 1370 O O . ASN A 1 161 ? -12.424 -3.857 3.312 1.00 76.19 161 ASN A O 1
ATOM 1374 N N . LEU A 1 162 ? -11.814 -3.813 5.476 1.00 59.75 162 LEU A N 1
ATOM 1375 C CA . LEU A 1 162 ? -10.673 -2.915 5.279 1.00 59.75 162 LEU A CA 1
ATOM 1376 C C . LEU A 1 162 ? -9.456 -3.650 4.742 1.00 59.75 162 LEU A C 1
ATOM 1378 O O . LEU A 1 162 ? -9.134 -4.755 5.243 1.00 59.75 162 LEU A O 1
#

Radius of gyration: 19.94 Å; Cα contacts (8 Å, |Δi|>4): 128; chains: 1; bounding box: 47×32×61 Å

Mean predicted aligned erro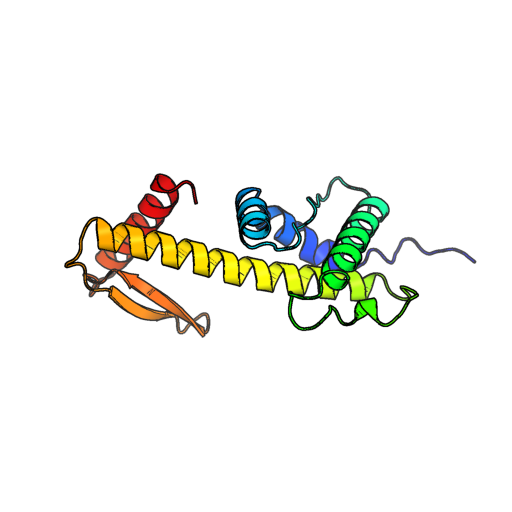r: 11.61 Å

Sequence (162 aa):
MSFNFHHFPQVLRQSLPQYERDYSEALNEWLHRNRRQVMPDLRRGYSVTRVLRLIRVYVRGRNRRLNRGRRMTLDSAERWHSYVTMCREFFCEFQRVTLVFRAHRRASAERYLRFLDPHATYIEVIDLSSGTPRRVLARARTRAEIRASAEALNNAFRALNL